Protein AF-A0A352R7A0-F1 (afdb_monomer_lite)

pLDDT: mean 87.66, std 13.37, range [37.09, 98.44]

Foldseek 3Di:
DDDDPPDPVVVVVVVVVVVVVVVVVVVVVVVVVVVLVVVLVVLLVVLVVLLVVLVVLLVVQLVLLVPDDPVVSVVSVVLSVVLNVLSVVLNVCSVPDDDDPPVVVVVCSVVSVVSSVVSVVSSVVSSVVSVVD

Structure (mmCIF, N/CA/C/O backbone):
data_AF-A0A352R7A0-F1
#
_entry.id   AF-A0A352R7A0-F1
#
loop_
_atom_site.group_PDB
_atom_site.id
_atom_site.type_symbol
_atom_site.label_atom_id
_atom_site.label_alt_id
_atom_site.label_comp_id
_atom_site.label_asym_id
_atom_site.label_entity_id
_atom_site.label_seq_id
_atom_site.pdbx_PDB_ins_code
_atom_site.Cartn_x
_atom_site.Cartn_y
_atom_site.Cartn_z
_atom_site.occupancy
_atom_site.B_iso_or_equiv
_atom_site.auth_seq_id
_atom_site.auth_comp_id
_atom_site.auth_asym_id
_atom_site.auth_atom_id
_atom_site.pdbx_PDB_model_num
ATOM 1 N N . MET A 1 1 ? 25.439 13.036 -69.402 1.00 37.09 1 MET A N 1
ATOM 2 C CA . MET A 1 1 ? 26.180 11.821 -69.008 1.00 37.09 1 MET A CA 1
ATOM 3 C C . MET A 1 1 ? 25.693 11.445 -67.625 1.00 37.09 1 MET A C 1
ATOM 5 O O . MET A 1 1 ? 25.975 12.174 -66.686 1.00 37.09 1 MET A O 1
ATOM 9 N N . THR A 1 2 ? 24.881 10.399 -67.516 1.00 54.25 2 THR A N 1
ATOM 10 C CA . THR A 1 2 ? 24.358 9.924 -66.230 1.00 54.25 2 THR A CA 1
ATOM 11 C C . THR A 1 2 ? 25.268 8.792 -65.781 1.00 54.25 2 THR 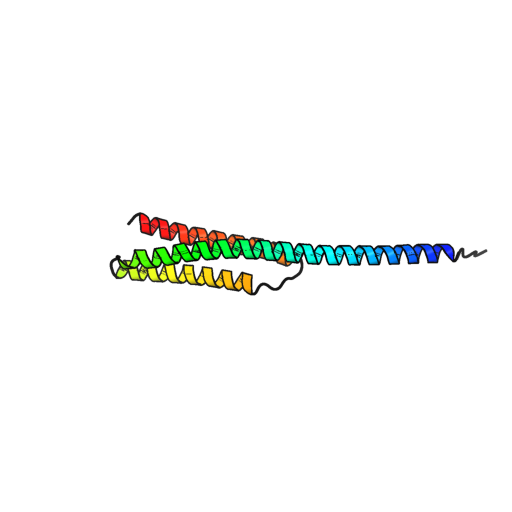A C 1
ATOM 13 O O . THR A 1 2 ? 25.184 7.696 -66.324 1.00 54.25 2 THR A O 1
ATOM 16 N N . SER A 1 3 ? 26.198 9.080 -64.870 1.00 39.78 3 SER A N 1
ATOM 17 C CA . SER A 1 3 ? 27.040 8.053 -64.255 1.00 39.78 3 SER A CA 1
ATOM 18 C C . SER A 1 3 ? 26.486 7.760 -62.869 1.00 39.78 3 SER A C 1
ATOM 20 O O . SER A 1 3 ? 26.681 8.535 -61.937 1.00 39.78 3 SER A O 1
ATOM 22 N N . CYS A 1 4 ? 25.733 6.668 -62.758 1.00 51.19 4 CYS A N 1
ATOM 23 C CA . CYS A 1 4 ? 25.281 6.127 -61.485 1.00 51.19 4 CYS A CA 1
ATOM 24 C C . CYS A 1 4 ? 26.477 5.473 -60.779 1.00 51.19 4 CYS A C 1
ATOM 26 O O . CYS A 1 4 ? 26.900 4.386 -61.167 1.00 51.19 4 CYS A O 1
ATOM 28 N N . ASN A 1 5 ? 27.013 6.122 -59.744 1.00 50.78 5 ASN A N 1
ATOM 29 C CA . ASN A 1 5 ? 27.933 5.494 -58.794 1.00 50.78 5 ASN A CA 1
ATOM 30 C C . ASN A 1 5 ? 27.143 4.544 -57.880 1.00 50.78 5 ASN A C 1
ATOM 32 O O . ASN A 1 5 ? 26.812 4.891 -56.754 1.00 50.78 5 ASN A O 1
ATOM 36 N N . ASN A 1 6 ? 26.831 3.343 -58.368 1.00 53.44 6 ASN A N 1
ATOM 37 C CA . ASN A 1 6 ? 26.419 2.227 -57.518 1.00 53.44 6 ASN A CA 1
ATOM 38 C C . ASN A 1 6 ? 27.650 1.340 -57.288 1.00 53.44 6 ASN A C 1
ATOM 40 O O . ASN A 1 6 ? 27.853 0.365 -58.010 1.00 53.44 6 ASN A O 1
ATOM 44 N N . SER A 1 7 ? 28.499 1.717 -56.326 1.00 52.34 7 SER A N 1
ATOM 45 C CA . SER A 1 7 ? 29.598 0.858 -55.871 1.00 52.34 7 SER A CA 1
ATOM 46 C C . SER A 1 7 ? 29.036 -0.215 -54.925 1.00 52.34 7 SER A C 1
ATOM 48 O O . SER A 1 7 ? 28.298 0.148 -54.008 1.00 52.34 7 SER A O 1
ATOM 50 N N . PRO A 1 8 ? 29.360 -1.510 -55.105 1.00 58.16 8 PRO A N 1
ATOM 51 C CA . PRO A 1 8 ? 28.927 -2.597 -54.217 1.00 58.16 8 PRO A CA 1
ATOM 52 C C . PRO A 1 8 ? 29.279 -2.354 -52.744 1.00 58.16 8 PRO A C 1
ATOM 54 O O . PRO A 1 8 ? 28.496 -2.683 -51.865 1.00 58.16 8 PRO A O 1
ATOM 57 N N . THR A 1 9 ? 30.409 -1.687 -52.503 1.00 57.78 9 THR A N 1
ATOM 58 C CA . THR A 1 9 ? 30.971 -1.415 -51.176 1.00 57.78 9 THR A CA 1
ATOM 59 C C . THR A 1 9 ? 30.089 -0.532 -50.293 1.00 57.78 9 THR A C 1
ATOM 61 O O . THR A 1 9 ? 30.011 -0.780 -49.100 1.00 57.78 9 THR A O 1
ATOM 64 N N . ALA A 1 10 ? 29.380 0.450 -50.865 1.00 58.53 10 ALA A N 1
ATOM 65 C CA . ALA A 1 10 ? 28.498 1.332 -50.090 1.00 58.53 10 ALA A CA 1
ATOM 66 C C . ALA A 1 10 ? 27.253 0.589 -49.576 1.00 58.53 10 ALA A C 1
ATOM 68 O O . ALA A 1 10 ? 26.813 0.806 -48.459 1.00 58.53 10 ALA A O 1
ATOM 69 N N . LYS A 1 11 ? 26.722 -0.353 -50.368 1.00 62.44 11 LYS A N 1
ATOM 70 C CA . LYS A 1 11 ? 25.595 -1.194 -49.937 1.00 62.44 11 LYS A CA 1
ATOM 71 C C . LYS A 1 11 ? 26.002 -2.229 -48.890 1.00 62.44 11 LYS A C 1
ATOM 73 O O . LYS A 1 11 ? 25.153 -2.697 -48.149 1.00 62.44 11 LYS A O 1
ATOM 78 N N . GLU A 1 12 ? 27.266 -2.637 -48.888 1.00 65.12 12 GLU A N 1
ATOM 79 C CA . GLU A 1 12 ? 27.806 -3.607 -47.936 1.00 65.12 12 GLU A CA 1
ATOM 80 C C . GLU A 1 12 ? 28.079 -2.962 -46.569 1.00 65.12 12 GLU A C 1
ATOM 82 O O . GLU A 1 12 ? 27.779 -3.587 -45.556 1.00 65.12 12 GLU A O 1
ATOM 87 N N . GLU A 1 13 ? 28.555 -1.709 -46.538 1.00 68.81 13 GLU A N 1
ATOM 88 C CA . GLU A 1 13 ? 28.652 -0.898 -45.311 1.00 68.81 13 GLU A CA 1
ATOM 89 C C . GLU A 1 13 ? 27.267 -0.604 -44.713 1.00 68.81 13 GLU A C 1
ATOM 91 O O . GLU A 1 13 ? 27.055 -0.913 -43.543 1.00 68.81 13 GLU A O 1
ATOM 96 N N . ASP A 1 14 ? 26.298 -0.145 -45.519 1.00 72.81 14 ASP A N 1
ATOM 97 C CA . ASP A 1 14 ? 24.926 0.131 -45.051 1.00 72.81 14 ASP A CA 1
ATOM 98 C C . ASP A 1 14 ? 24.253 -1.118 -44.434 1.00 72.81 14 ASP A C 1
ATOM 100 O O . ASP A 1 14 ? 23.484 -1.031 -43.478 1.00 72.81 14 ASP A O 1
ATOM 104 N N . VAL A 1 15 ? 24.527 -2.310 -44.984 1.00 76.88 15 VAL A N 1
ATOM 105 C CA . VAL A 1 15 ? 23.981 -3.581 -44.472 1.00 76.88 15 VAL A CA 1
ATOM 106 C C . VAL A 1 15 ? 24.675 -4.021 -43.181 1.00 76.88 15 VAL A C 1
ATOM 108 O O . VAL A 1 15 ? 24.024 -4.615 -42.323 1.00 76.88 15 VAL A O 1
ATOM 111 N N . GLN A 1 16 ? 25.973 -3.747 -43.028 1.00 79.56 16 GLN A N 1
ATOM 112 C CA . GLN A 1 16 ? 26.705 -4.047 -41.794 1.00 79.56 16 GLN A CA 1
ATOM 113 C C . GLN A 1 16 ? 26.295 -3.113 -40.650 1.00 79.56 16 GLN A C 1
ATOM 115 O O . GLN A 1 16 ? 26.106 -3.593 -39.536 1.00 79.56 16 GLN A O 1
ATOM 120 N N . GLU A 1 17 ? 26.097 -1.822 -40.929 1.00 84.06 17 GLU A N 1
ATOM 121 C CA . GLU A 1 17 ? 25.586 -0.843 -39.960 1.00 84.06 17 GLU A CA 1
ATOM 122 C C . GLU A 1 17 ? 24.178 -1.229 -39.489 1.00 84.06 17 GLU A C 1
ATOM 124 O O . GLU A 1 17 ? 23.958 -1.405 -38.295 1.00 84.06 17 GLU A O 1
ATOM 129 N N . ALA A 1 18 ? 23.262 -1.528 -40.418 1.00 79.81 18 ALA A N 1
ATOM 130 C CA . ALA A 1 18 ? 21.910 -1.965 -40.067 1.00 79.81 18 ALA A CA 1
ATOM 131 C C . ALA A 1 18 ? 21.874 -3.284 -39.265 1.00 79.81 18 ALA A C 1
ATOM 133 O O . ALA A 1 18 ? 20.972 -3.493 -38.453 1.00 79.81 18 ALA A O 1
ATOM 134 N N . ALA A 1 19 ? 22.828 -4.194 -39.498 1.00 84.62 19 ALA A N 1
ATOM 135 C CA . ALA A 1 19 ? 22.947 -5.424 -38.717 1.00 84.62 19 ALA A CA 1
ATOM 136 C C . ALA A 1 19 ? 23.462 -5.155 -37.295 1.00 84.62 19 ALA A C 1
ATOM 138 O O . ALA A 1 19 ? 22.996 -5.800 -36.357 1.00 84.62 19 ALA A O 1
ATOM 139 N N . GLN A 1 20 ? 24.392 -4.209 -37.133 1.00 86.12 20 GLN A N 1
ATOM 140 C CA . GLN A 1 20 ? 24.889 -3.798 -35.821 1.00 86.12 20 GLN A CA 1
ATOM 141 C C . GLN A 1 20 ? 23.806 -3.065 -35.022 1.00 86.12 20 GLN A C 1
ATOM 143 O O . GLN A 1 20 ? 23.571 -3.422 -33.872 1.00 86.12 20 GLN A O 1
ATOM 148 N N . ASP A 1 21 ? 23.084 -2.136 -35.652 1.00 87.94 21 ASP A N 1
ATOM 149 C CA . ASP A 1 21 ? 21.971 -1.411 -35.028 1.00 87.94 21 ASP A CA 1
ATOM 150 C C . ASP A 1 21 ? 20.877 -2.361 -34.519 1.00 87.94 21 ASP A C 1
ATOM 152 O O . ASP A 1 21 ? 20.284 -2.128 -33.467 1.00 87.94 21 ASP A O 1
ATOM 156 N N . LEU A 1 22 ? 20.604 -3.451 -35.250 1.00 85.19 22 LEU A N 1
ATOM 157 C CA . LEU A 1 22 ? 19.650 -4.471 -34.814 1.00 85.19 22 LEU A CA 1
ATOM 158 C C . LEU A 1 22 ? 20.144 -5.217 -33.569 1.00 85.19 22 LEU A C 1
ATOM 160 O O . LEU A 1 22 ? 19.362 -5.415 -32.645 1.00 85.19 22 LEU A O 1
ATOM 164 N N . ILE A 1 23 ? 21.419 -5.616 -33.537 1.00 87.81 23 ILE A N 1
ATOM 165 C CA . ILE A 1 23 ? 22.013 -6.312 -32.384 1.00 87.81 23 ILE A CA 1
ATOM 166 C C . ILE A 1 23 ? 21.995 -5.407 -31.149 1.00 87.81 23 ILE A C 1
ATOM 168 O O . ILE A 1 23 ? 21.626 -5.858 -30.065 1.00 87.81 23 ILE A O 1
ATOM 172 N N . ASP A 1 24 ? 22.363 -4.137 -31.314 1.00 87.06 24 ASP A N 1
ATOM 173 C CA . ASP A 1 24 ? 22.373 -3.167 -30.220 1.00 87.06 24 ASP A CA 1
ATOM 174 C C . ASP A 1 24 ? 20.944 -2.916 -29.711 1.00 87.06 24 ASP A C 1
ATOM 176 O O . ASP A 1 24 ? 20.706 -2.941 -28.506 1.00 87.06 24 ASP A O 1
ATOM 180 N N . ALA A 1 25 ? 19.962 -2.795 -30.612 1.00 83.62 25 ALA A N 1
ATOM 181 C CA . ALA A 1 25 ? 18.556 -2.659 -30.239 1.00 83.62 25 ALA A CA 1
ATOM 182 C C . ALA A 1 25 ? 17.989 -3.904 -29.529 1.00 83.62 25 ALA A C 1
ATOM 184 O O . ALA A 1 25 ? 17.168 -3.766 -28.622 1.00 83.62 25 ALA A O 1
ATOM 185 N N . GLU A 1 26 ? 18.399 -5.114 -29.925 1.00 85.19 26 GLU A N 1
ATOM 186 C CA . GLU A 1 26 ? 18.017 -6.361 -29.246 1.00 85.19 26 GLU A CA 1
ATOM 187 C C . GLU A 1 26 ? 18.617 -6.436 -27.834 1.00 85.19 26 GLU A C 1
ATOM 189 O O . GLU A 1 26 ? 17.909 -6.788 -26.889 1.00 85.19 26 GLU A O 1
ATOM 194 N N . ALA A 1 27 ? 19.887 -6.053 -27.672 1.00 85.12 27 ALA A N 1
ATOM 195 C CA . ALA A 1 27 ? 20.556 -6.016 -26.372 1.00 85.12 27 ALA A CA 1
ATOM 196 C C . ALA A 1 27 ? 19.955 -4.952 -25.438 1.00 85.12 27 ALA A C 1
ATOM 198 O O . ALA A 1 27 ? 19.705 -5.229 -24.263 1.00 85.12 27 ALA A O 1
ATOM 199 N N . ASP A 1 28 ? 19.673 -3.756 -25.962 1.00 85.50 28 ASP A N 1
ATOM 200 C CA . ASP A 1 28 ? 19.008 -2.682 -25.219 1.00 85.50 28 ASP A CA 1
ATOM 201 C C . ASP A 1 28 ? 17.596 -3.099 -24.784 1.00 85.50 28 ASP A C 1
ATOM 203 O O . ASP A 1 28 ? 17.174 -2.796 -23.664 1.00 85.50 28 ASP A O 1
ATOM 207 N N . LEU A 1 29 ? 16.872 -3.834 -25.638 1.00 82.00 29 LEU A N 1
ATOM 208 C CA . LEU A 1 29 ? 15.558 -4.380 -25.307 1.00 82.00 29 LEU A CA 1
ATOM 209 C C . LEU A 1 29 ? 15.642 -5.421 -24.180 1.00 82.00 29 LEU A C 1
ATOM 211 O O . LEU A 1 29 ? 14.885 -5.317 -23.216 1.00 82.00 29 LEU A O 1
ATOM 215 N N . GLU A 1 30 ? 16.565 -6.384 -24.263 1.00 81.56 30 GLU A N 1
ATOM 216 C CA . GLU A 1 30 ? 16.754 -7.408 -23.222 1.00 81.56 30 GLU A CA 1
ATOM 217 C C . GLU A 1 30 ? 17.140 -6.776 -21.874 1.00 81.56 30 GLU A C 1
ATOM 219 O O . GLU A 1 30 ? 16.593 -7.134 -20.825 1.00 81.56 30 GLU A O 1
ATOM 224 N N . GLN A 1 31 ? 18.038 -5.786 -21.892 1.00 82.75 31 GLN A N 1
ATOM 225 C CA . GLN A 1 31 ? 18.444 -5.064 -20.688 1.00 82.75 31 GLN A CA 1
ATOM 226 C C . GLN A 1 31 ? 17.275 -4.275 -20.078 1.00 82.75 31 GLN A C 1
ATOM 228 O O . GLN A 1 31 ? 17.065 -4.332 -18.864 1.00 82.75 31 GLN A O 1
ATOM 233 N N . ALA A 1 32 ? 16.475 -3.589 -20.902 1.00 76.81 32 ALA A N 1
ATOM 234 C CA . ALA A 1 32 ? 15.294 -2.860 -20.440 1.00 76.81 32 ALA A CA 1
ATOM 235 C C . ALA A 1 32 ? 14.230 -3.791 -19.827 1.00 76.81 32 ALA A C 1
ATOM 237 O O . ALA A 1 32 ? 13.613 -3.446 -18.814 1.00 76.81 32 ALA A O 1
ATOM 238 N N . GLU A 1 33 ? 14.029 -4.984 -20.395 1.00 76.50 33 GLU A N 1
ATOM 239 C CA . GLU A 1 33 ? 13.145 -6.006 -19.822 1.00 76.50 33 GLU A CA 1
ATOM 240 C C . GLU A 1 33 ? 13.654 -6.487 -18.455 1.00 76.50 33 GLU A C 1
ATOM 242 O O . GLU A 1 33 ? 12.882 -6.546 -17.491 1.00 76.50 33 GLU A O 1
ATOM 247 N N . TYR A 1 34 ? 14.954 -6.774 -18.337 1.00 79.12 34 TYR A N 1
ATOM 248 C CA . TYR A 1 34 ? 15.567 -7.190 -17.074 1.00 79.12 34 TYR A CA 1
ATOM 249 C C . TYR A 1 34 ? 15.425 -6.121 -15.980 1.00 79.12 34 TYR A C 1
ATOM 251 O O . TYR A 1 34 ? 14.991 -6.426 -14.861 1.00 79.12 34 TYR A O 1
ATOM 259 N N . ASP A 1 35 ? 15.743 -4.866 -16.301 1.00 80.94 35 AS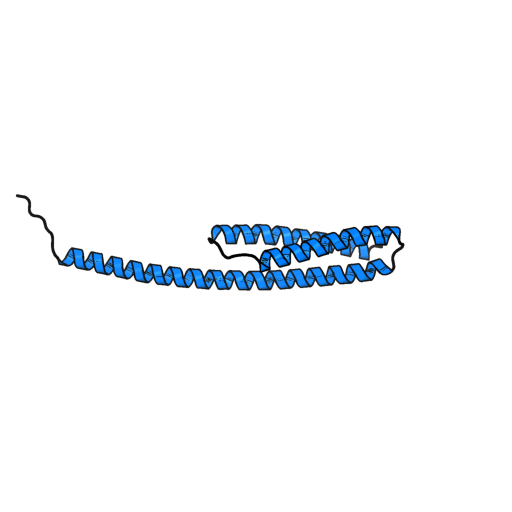P A N 1
ATOM 260 C CA . ASP A 1 35 ? 15.660 -3.753 -15.353 1.00 80.94 35 ASP A CA 1
ATOM 261 C C . ASP A 1 35 ? 14.212 -3.501 -14.911 1.00 80.94 35 ASP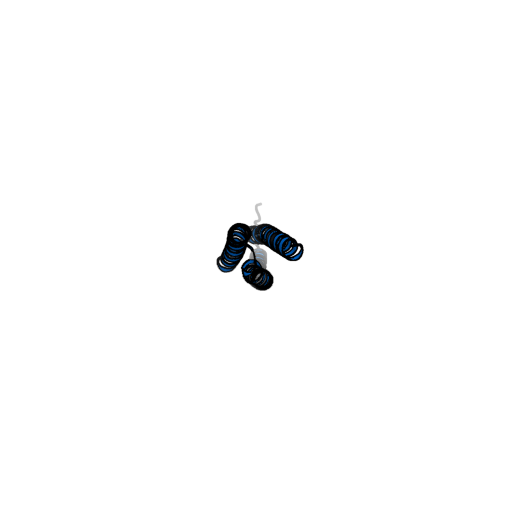 A C 1
ATOM 263 O O . ASP A 1 35 ? 13.956 -3.293 -13.722 1.00 80.94 35 ASP A O 1
ATOM 267 N N . SER A 1 36 ? 13.245 -3.623 -15.828 1.00 77.00 36 SER A N 1
ATOM 268 C CA . SER A 1 36 ? 11.816 -3.506 -15.513 1.00 77.00 36 SER A CA 1
ATOM 269 C C . SER A 1 36 ? 11.335 -4.599 -14.550 1.00 77.00 36 SER A C 1
ATOM 271 O O . SER A 1 36 ? 10.635 -4.312 -13.573 1.00 77.00 36 SER A O 1
ATOM 273 N N . ILE A 1 37 ? 11.748 -5.853 -14.768 1.00 82.00 37 ILE A N 1
ATOM 274 C CA . ILE A 1 37 ? 11.415 -6.974 -13.877 1.00 82.00 37 ILE A CA 1
ATOM 275 C C . ILE A 1 37 ? 12.026 -6.763 -12.486 1.00 82.00 37 ILE A C 1
ATOM 277 O O . ILE A 1 37 ? 11.359 -6.996 -11.472 1.00 82.00 37 ILE A O 1
ATOM 281 N N . SER A 1 38 ? 13.280 -6.314 -12.430 1.00 86.69 38 SER A N 1
ATOM 282 C CA . SER A 1 38 ? 13.989 -6.034 -11.180 1.00 86.69 38 SER A CA 1
ATOM 283 C C . SER A 1 38 ? 13.328 -4.902 -10.379 1.00 86.69 38 SER A C 1
ATOM 285 O O . SER A 1 38 ? 13.067 -5.066 -9.179 1.00 86.69 38 SER A O 1
ATOM 287 N N . ASP A 1 39 ? 12.981 -3.789 -11.038 1.00 89.75 39 ASP A N 1
ATOM 288 C CA . ASP A 1 39 ? 12.285 -2.655 -10.413 1.00 89.75 39 ASP A CA 1
ATOM 289 C C . ASP A 1 39 ? 10.905 -3.072 -9.886 1.00 89.75 39 ASP A C 1
ATOM 291 O O . ASP A 1 39 ? 10.566 -2.799 -8.732 1.00 89.75 39 ASP A O 1
ATOM 295 N N . PHE A 1 40 ? 10.132 -3.821 -10.683 1.00 89.94 40 PHE A N 1
ATOM 296 C CA . PHE A 1 40 ? 8.824 -4.326 -10.266 1.00 89.94 40 PHE A CA 1
ATOM 297 C C . PHE A 1 40 ? 8.909 -5.216 -9.022 1.00 89.94 40 PHE A C 1
ATOM 299 O O . PHE A 1 40 ? 8.142 -5.026 -8.074 1.00 89.94 40 PHE A O 1
ATOM 306 N N . ASN A 1 41 ? 9.837 -6.176 -9.002 1.00 89.69 41 ASN A N 1
ATOM 307 C CA . ASN A 1 41 ? 9.993 -7.090 -7.870 1.00 89.69 41 ASN A CA 1
ATOM 308 C C . ASN A 1 41 ? 10.411 -6.340 -6.600 1.00 89.69 41 ASN A C 1
ATOM 310 O O . ASN A 1 41 ? 9.797 -6.528 -5.549 1.00 89.69 41 ASN A O 1
ATOM 314 N N . THR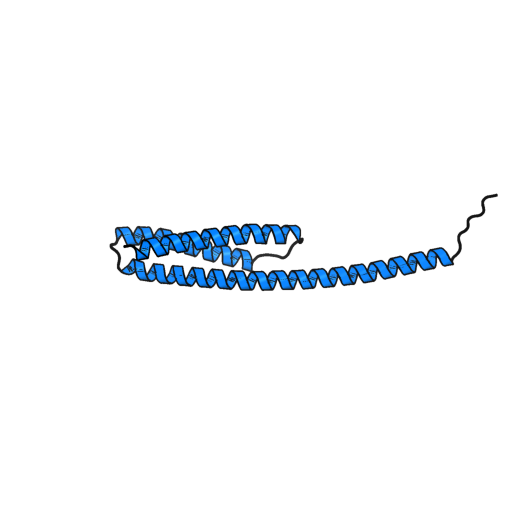 A 1 42 ? 11.380 -5.427 -6.714 1.00 93.00 42 THR A N 1
ATOM 315 C CA . THR A 1 42 ? 11.842 -4.596 -5.592 1.00 93.00 42 THR A CA 1
ATOM 316 C C . THR A 1 42 ? 10.710 -3.730 -5.037 1.00 93.00 42 THR A C 1
ATOM 318 O O . THR A 1 42 ? 10.494 -3.662 -3.821 1.00 93.00 42 THR A O 1
ATOM 321 N N . PHE A 1 43 ? 9.937 -3.093 -5.920 1.00 93.19 43 PHE A N 1
ATOM 322 C CA . PHE A 1 43 ? 8.772 -2.311 -5.522 1.00 93.19 43 PHE A CA 1
ATOM 323 C C . PHE A 1 43 ? 7.728 -3.183 -4.818 1.00 93.19 43 PHE A C 1
ATOM 325 O O . PHE A 1 43 ? 7.260 -2.835 -3.732 1.00 93.19 43 PHE A O 1
ATOM 332 N N . LYS A 1 44 ? 7.389 -4.341 -5.396 1.00 92.88 44 LYS A N 1
ATOM 333 C CA . LYS A 1 44 ? 6.405 -5.275 -4.839 1.00 92.88 44 LYS A CA 1
ATOM 334 C C . LYS A 1 44 ? 6.787 -5.736 -3.435 1.00 92.88 44 LYS A C 1
ATOM 336 O O . LYS A 1 44 ? 5.932 -5.704 -2.551 1.00 92.88 44 LYS A O 1
ATOM 341 N N . GLU A 1 45 ? 8.045 -6.103 -3.207 1.00 93.81 45 GLU A N 1
ATOM 342 C CA . GLU A 1 45 ? 8.540 -6.491 -1.881 1.00 93.81 45 GLU A CA 1
ATOM 343 C C . GLU A 1 45 ? 8.398 -5.348 -0.865 1.00 93.81 45 GLU A C 1
ATOM 345 O O . GLU A 1 45 ? 7.860 -5.548 0.227 1.00 93.81 45 GLU A O 1
ATOM 350 N N . SER A 1 46 ? 8.799 -4.126 -1.238 1.00 94.88 46 SER A N 1
ATOM 351 C CA . SER A 1 46 ? 8.667 -2.944 -0.373 1.00 94.88 46 SER A CA 1
ATOM 352 C C . SER A 1 46 ? 7.210 -2.669 0.018 1.00 94.88 46 SER A C 1
ATOM 354 O O . SER A 1 46 ? 6.902 -2.418 1.187 1.00 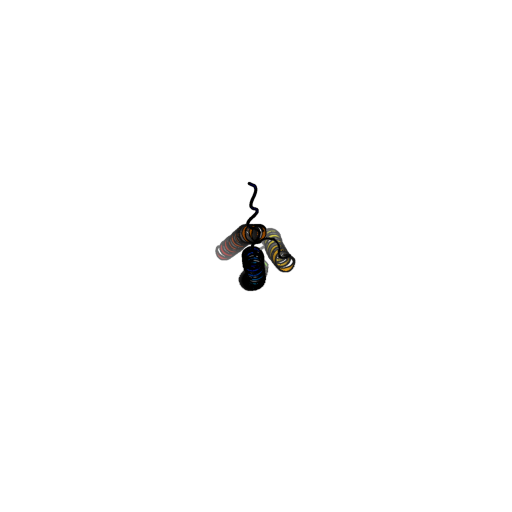94.88 46 SER A O 1
ATOM 356 N N . ILE A 1 47 ? 6.294 -2.760 -0.946 1.00 94.44 47 ILE A N 1
ATOM 357 C CA . ILE A 1 47 ? 4.860 -2.584 -0.716 1.00 94.44 47 ILE A CA 1
ATOM 358 C C . ILE A 1 47 ? 4.299 -3.689 0.180 1.00 94.44 47 ILE A C 1
ATOM 360 O O . ILE A 1 47 ? 3.538 -3.399 1.104 1.00 94.44 47 ILE A O 1
ATOM 364 N N . GLN A 1 48 ? 4.674 -4.947 -0.054 1.00 93.94 48 GLN A N 1
ATOM 365 C CA . GLN A 1 48 ? 4.209 -6.072 0.757 1.00 93.94 48 GLN A CA 1
ATOM 366 C C . GLN A 1 48 ? 4.621 -5.927 2.224 1.00 93.94 48 GLN A C 1
ATOM 368 O O . GLN A 1 48 ? 3.795 -6.173 3.104 1.00 93.94 48 GLN A O 1
ATOM 373 N N . LEU A 1 49 ? 5.842 -5.458 2.497 1.00 94.94 49 LEU A N 1
ATOM 374 C CA . LEU A 1 49 ? 6.291 -5.161 3.861 1.00 94.94 49 LEU A CA 1
ATOM 375 C C . LEU A 1 49 ? 5.399 -4.107 4.531 1.00 94.94 49 LEU A C 1
ATOM 377 O O . LEU A 1 49 ? 4.863 -4.359 5.611 1.00 94.94 49 LEU A O 1
ATOM 381 N N . LYS A 1 50 ? 5.144 -2.978 3.859 1.00 94.75 50 LYS A N 1
ATOM 382 C CA . LYS A 1 50 ? 4.262 -1.916 4.380 1.00 94.75 50 LYS A CA 1
ATOM 383 C C . LYS A 1 50 ? 2.825 -2.404 4.619 1.00 94.75 50 LYS A C 1
ATOM 385 O O . LYS A 1 50 ? 2.194 -2.030 5.605 1.00 94.75 50 LYS A O 1
ATOM 390 N N . LEU A 1 51 ? 2.287 -3.252 3.739 1.00 93.62 51 LEU A N 1
ATOM 391 C CA . LEU A 1 51 ? 0.939 -3.821 3.889 1.00 93.62 51 LEU A CA 1
ATOM 392 C C . LEU A 1 51 ? 0.843 -4.798 5.072 1.00 93.62 51 LEU A C 1
ATOM 394 O O . LEU A 1 51 ? -0.188 -4.839 5.751 1.00 93.62 51 LEU A O 1
ATOM 398 N N . VAL A 1 52 ? 1.907 -5.562 5.344 1.00 96.31 52 VAL A N 1
ATOM 399 C CA . VAL A 1 52 ? 2.007 -6.424 6.534 1.00 96.31 52 VAL A CA 1
ATOM 400 C C . VAL A 1 52 ? 2.081 -5.580 7.806 1.00 96.31 52 VAL A C 1
ATOM 402 O O . VAL A 1 52 ? 1.371 -5.864 8.769 1.00 96.31 52 VAL A O 1
ATOM 405 N N . GLU A 1 53 ? 2.880 -4.512 7.811 1.00 95.56 53 GLU A N 1
ATOM 406 C CA . GLU A 1 53 ? 2.948 -3.572 8.936 1.00 95.56 53 GLU A CA 1
ATOM 407 C C . GLU A 1 53 ? 1.581 -2.939 9.229 1.00 95.56 53 GLU A C 1
ATOM 409 O O . GLU A 1 53 ? 1.127 -2.955 10.376 1.00 95.56 53 GLU A O 1
ATOM 414 N N . ASN A 1 54 ? 0.878 -2.471 8.194 1.00 96.62 54 ASN A N 1
ATOM 415 C CA . ASN A 1 54 ? -0.487 -1.957 8.310 1.00 96.62 54 ASN A CA 1
ATOM 416 C C . ASN A 1 54 ? -1.448 -2.996 8.902 1.00 96.62 54 ASN A C 1
ATOM 418 O O . ASN A 1 54 ? -2.230 -2.667 9.797 1.00 96.62 54 ASN A O 1
ATOM 422 N N . GLN A 1 55 ? -1.378 -4.250 8.441 1.00 97.88 55 GLN A N 1
ATOM 423 C CA . GLN A 1 55 ? -2.225 -5.325 8.962 1.00 97.88 55 GLN A CA 1
ATOM 424 C C . GLN A 1 55 ? -1.961 -5.584 10.448 1.00 97.88 55 GLN A C 1
ATOM 426 O O . GLN A 1 55 ? -2.909 -5.697 11.220 1.00 97.88 55 GLN A O 1
ATOM 431 N N . ASN A 1 56 ? -0.695 -5.597 10.872 1.00 96.31 56 ASN A N 1
ATOM 432 C CA . ASN A 1 56 ? -0.337 -5.790 12.278 1.00 96.31 56 ASN A CA 1
ATOM 433 C C . ASN A 1 56 ? -0.949 -4.703 13.178 1.00 96.31 56 ASN A C 1
ATOM 435 O O . ASN A 1 56 ? -1.438 -5.001 14.269 1.00 96.31 56 ASN A O 1
ATOM 439 N N . VAL A 1 57 ? -0.962 -3.444 12.724 1.00 97.19 57 VAL A N 1
ATOM 440 C CA . VAL A 1 57 ? -1.591 -2.342 13.473 1.00 97.19 57 VAL A CA 1
ATOM 441 C C . VAL A 1 57 ? -3.116 -2.483 13.498 1.00 97.19 57 VAL A C 1
ATOM 443 O O . VAL A 1 57 ? -3.739 -2.242 14.532 1.00 97.19 57 VAL A O 1
ATOM 446 N N . ILE A 1 58 ? -3.730 -2.898 12.388 1.00 97.25 58 ILE A N 1
ATOM 447 C CA . ILE A 1 58 ? -5.172 -3.176 12.314 1.00 97.25 58 ILE A CA 1
ATOM 448 C C . ILE A 1 58 ? -5.567 -4.300 13.285 1.00 97.25 58 ILE A C 1
ATOM 450 O O . ILE A 1 58 ? -6.576 -4.182 13.986 1.00 97.25 58 ILE A O 1
ATOM 454 N N . ASP A 1 59 ? -4.773 -5.364 13.373 1.00 97.12 59 ASP A N 1
ATOM 455 C CA . ASP A 1 59 ? -5.040 -6.489 14.269 1.00 97.12 59 ASP A CA 1
ATOM 456 C C . ASP A 1 59 ? -4.887 -6.093 15.747 1.00 97.12 59 ASP A C 1
ATOM 458 O O . ASP A 1 59 ? -5.718 -6.460 16.580 1.00 97.12 59 ASP A O 1
ATOM 462 N N . ASP A 1 60 ? -3.902 -5.256 16.081 1.00 96.06 60 ASP A N 1
ATOM 463 C CA . ASP A 1 60 ? -3.778 -4.660 17.418 1.00 96.06 60 ASP A CA 1
ATOM 464 C C . ASP A 1 60 ? -4.981 -3.758 17.764 1.00 96.06 60 ASP A C 1
ATOM 466 O O . ASP A 1 60 ? -5.531 -3.832 18.869 1.00 96.06 60 ASP A O 1
ATOM 470 N N . LEU A 1 61 ? -5.463 -2.952 16.810 1.00 96.44 61 LEU A N 1
ATOM 471 C CA . LEU A 1 61 ? -6.673 -2.141 16.979 1.00 96.44 61 LEU A CA 1
ATOM 472 C C . LEU A 1 61 ? -7.904 -3.008 17.275 1.00 96.44 61 LEU A C 1
ATOM 474 O O . LEU A 1 61 ? -8.647 -2.692 18.209 1.00 96.44 61 LEU A O 1
ATOM 478 N N . LYS A 1 62 ? -8.090 -4.121 16.550 1.00 96.62 62 LYS A N 1
ATOM 479 C CA . LYS A 1 62 ? -9.175 -5.091 16.801 1.00 96.62 62 LYS A CA 1
ATOM 480 C C . LYS A 1 62 ? -9.153 -5.623 18.227 1.00 96.62 62 LYS A C 1
ATOM 482 O O . LYS A 1 62 ? -10.204 -5.733 18.853 1.00 96.62 62 LYS A O 1
ATOM 487 N N . LEU A 1 63 ? -7.973 -5.929 18.762 1.00 95.88 63 LEU A N 1
ATOM 488 C CA . LEU A 1 63 ? -7.836 -6.410 20.137 1.00 95.88 63 LEU A CA 1
ATOM 489 C C . LEU A 1 63 ? -8.191 -5.317 21.152 1.00 95.88 63 LEU A C 1
ATOM 491 O O . LEU A 1 63 ? -8.938 -5.572 22.101 1.00 95.88 63 LEU A O 1
ATOM 495 N N . LYS A 1 64 ? -7.717 -4.087 20.938 1.00 93.25 64 LYS A N 1
ATOM 496 C CA . LYS A 1 64 ? -7.936 -2.956 21.857 1.00 93.25 64 LYS A CA 1
ATOM 497 C C . LYS A 1 64 ? -9.411 -2.606 22.033 1.00 93.25 64 LYS A C 1
ATOM 499 O O . LYS A 1 64 ? -9.860 -2.367 23.159 1.00 93.25 64 LYS A O 1
ATOM 504 N N . ILE A 1 65 ? -10.188 -2.626 20.953 1.00 94.56 65 ILE A N 1
ATOM 505 C CA . ILE A 1 65 ? -11.603 -2.230 20.990 1.00 94.56 65 ILE A CA 1
ATOM 506 C C . ILE A 1 65 ? -12.499 -3.224 21.750 1.00 94.56 65 ILE A C 1
ATOM 508 O O . ILE A 1 65 ? -13.593 -2.856 22.183 1.00 94.56 65 ILE A O 1
ATOM 512 N N . THR A 1 66 ? -12.039 -4.460 21.994 1.00 93.69 66 THR A N 1
ATOM 513 C CA . THR A 1 66 ? -12.812 -5.480 22.733 1.00 93.69 66 THR A CA 1
ATOM 514 C C . THR A 1 66 ? -13.137 -5.060 24.167 1.00 93.69 66 THR A C 1
ATOM 516 O O . THR A 1 66 ? -14.164 -5.464 24.713 1.00 93.69 66 THR A O 1
ATOM 519 N N . SER A 1 67 ? -12.302 -4.206 24.761 1.00 90.94 67 SER A N 1
ATOM 520 C CA . SER A 1 67 ? -12.488 -3.682 26.117 1.00 90.94 67 SER A CA 1
ATOM 521 C C . SER A 1 67 ? -13.476 -2.510 26.198 1.00 90.94 67 SER A C 1
ATOM 523 O O . SER A 1 67 ? -13.908 -2.145 27.290 1.00 90.94 67 SER A O 1
ATOM 525 N N . LYS A 1 68 ? -13.872 -1.933 25.056 1.00 93.25 68 LYS A N 1
ATOM 526 C CA . LYS A 1 68 ? -14.752 -0.759 24.999 1.00 93.25 68 LYS A CA 1
ATOM 527 C C . LYS A 1 68 ? -16.216 -1.103 25.230 1.00 93.25 68 LYS A C 1
ATOM 529 O O . LYS A 1 68 ? -16.653 -2.242 25.032 1.00 93.25 68 LYS A O 1
ATOM 534 N N . GLY A 1 69 ? -16.994 -0.081 25.588 1.00 95.81 69 GLY A N 1
ATOM 535 C CA . GLY A 1 69 ? -18.453 -0.161 25.624 1.00 95.81 69 GLY A CA 1
ATOM 536 C C . GLY A 1 69 ? -19.037 -0.445 24.237 1.00 95.81 69 GLY A C 1
ATOM 537 O O . GLY A 1 69 ? -18.474 -0.034 23.225 1.00 95.81 69 GLY A O 1
ATOM 538 N N . LYS A 1 70 ? -20.186 -1.133 24.191 1.00 95.75 70 LYS A N 1
ATOM 539 C CA . LYS A 1 70 ? -20.784 -1.658 22.948 1.00 95.75 70 LYS A CA 1
ATOM 540 C C . LYS A 1 70 ? -20.879 -0.621 21.822 1.00 95.75 70 LYS A C 1
ATOM 542 O O . LYS A 1 70 ? -20.461 -0.902 20.714 1.00 95.75 70 LYS A O 1
ATOM 547 N N . VAL A 1 71 ? -21.405 0.572 22.105 1.00 95.44 71 VAL A N 1
ATOM 548 C CA . VAL A 1 71 ? -21.615 1.601 21.070 1.00 95.44 71 VAL A CA 1
ATOM 549 C C . VAL A 1 71 ? -20.294 2.084 20.470 1.00 95.44 71 VAL A C 1
ATOM 551 O O . VAL A 1 71 ? -20.192 2.222 19.258 1.00 95.44 71 VAL A O 1
ATOM 554 N N . GLU A 1 72 ? -19.278 2.331 21.299 1.00 94.19 72 GLU A N 1
ATOM 555 C CA . GLU A 1 72 ? -17.965 2.759 20.804 1.00 94.19 72 GLU A CA 1
ATOM 556 C C . GLU A 1 72 ? -17.278 1.649 20.014 1.00 94.19 72 GLU A C 1
ATOM 558 O O . GLU A 1 72 ? -16.719 1.910 18.953 1.00 94.19 72 GLU A O 1
ATOM 563 N N . ARG A 1 73 ? -17.379 0.409 20.505 1.00 95.50 73 ARG A N 1
ATOM 564 C CA . ARG A 1 73 ? -16.862 -0.769 19.815 1.00 95.50 73 ARG A CA 1
ATOM 565 C C . ARG A 1 73 ? -17.495 -0.929 18.436 1.00 95.50 73 ARG A C 1
ATOM 567 O O . ARG A 1 73 ? -16.757 -1.035 17.470 1.00 95.50 73 ARG A O 1
ATOM 574 N N . ASP A 1 74 ? -18.824 -0.876 18.337 1.00 96.94 74 ASP A N 1
ATOM 575 C CA . ASP A 1 74 ? -19.548 -1.029 17.067 1.00 96.94 74 ASP A CA 1
ATOM 576 C C . ASP A 1 74 ? -19.097 0.039 16.037 1.00 96.94 74 ASP A C 1
ATOM 578 O O . ASP A 1 74 ? -18.986 -0.245 14.844 1.00 96.94 74 ASP A O 1
ATOM 582 N N . ILE A 1 75 ? -18.800 1.269 16.484 1.00 95.62 75 ILE A N 1
ATOM 583 C CA . ILE A 1 75 ? -18.279 2.346 15.621 1.00 95.62 75 ILE A CA 1
ATOM 584 C C . ILE A 1 75 ? -16.854 2.034 15.150 1.00 95.62 75 ILE A C 1
ATOM 586 O O . ILE A 1 75 ? -16.573 2.125 13.951 1.00 95.62 75 ILE A O 1
ATOM 590 N N . ASP A 1 76 ? -15.965 1.665 16.072 1.00 96.38 76 ASP A N 1
ATOM 591 C CA . ASP A 1 76 ? -14.572 1.360 15.743 1.00 96.38 76 ASP A CA 1
ATOM 592 C C . ASP A 1 76 ? -14.460 0.110 14.850 1.00 96.38 76 ASP A C 1
ATOM 594 O O . ASP A 1 76 ? -13.655 0.094 13.922 1.00 96.38 76 ASP A O 1
ATOM 598 N N . GLU A 1 77 ? -15.292 -0.916 15.058 1.00 97.56 77 GLU A N 1
ATOM 599 C CA . GLU A 1 77 ? -15.335 -2.120 14.212 1.00 97.56 77 GLU A CA 1
ATOM 600 C C . GLU A 1 77 ? -15.635 -1.772 12.751 1.00 97.56 77 GLU A C 1
ATOM 602 O O . GLU A 1 77 ? -14.987 -2.285 11.837 1.00 97.56 77 GLU A O 1
ATOM 607 N N . VAL A 1 78 ? -16.583 -0.862 12.505 1.00 97.94 78 VAL A N 1
ATOM 608 C CA . VAL A 1 78 ? -16.907 -0.412 11.143 1.00 97.94 78 VAL A CA 1
ATOM 609 C C . VAL A 1 78 ? -15.717 0.290 10.491 1.00 97.94 78 VAL A C 1
ATOM 611 O O . VAL A 1 78 ? -15.486 0.114 9.292 1.00 97.94 78 VAL A O 1
ATOM 614 N N . GLU A 1 79 ? -14.971 1.095 11.244 1.00 97.44 79 GLU A N 1
ATOM 615 C CA . GLU A 1 79 ? -13.788 1.779 10.723 1.00 97.44 79 GLU A CA 1
ATOM 616 C C . GLU A 1 79 ? -12.639 0.799 10.450 1.00 97.44 79 GLU A C 1
ATOM 618 O O . GLU A 1 79 ? -12.105 0.790 9.340 1.00 97.44 79 GLU A O 1
ATOM 623 N N . ILE A 1 80 ? -12.335 -0.094 11.397 1.00 98.06 80 ILE A N 1
ATOM 624 C CA . ILE A 1 80 ? -11.336 -1.164 11.248 1.00 98.06 80 ILE A CA 1
ATOM 625 C C . ILE A 1 80 ? -11.620 -2.014 10.011 1.00 98.06 80 ILE A C 1
ATOM 627 O O . ILE A 1 80 ? -10.721 -2.236 9.203 1.00 98.06 80 ILE A O 1
ATOM 631 N N . ASN A 1 81 ? -12.872 -2.429 9.809 1.00 98.25 81 ASN A N 1
ATOM 632 C CA . ASN A 1 81 ? -13.249 -3.250 8.659 1.00 98.25 81 ASN A CA 1
ATOM 633 C C . ASN A 1 81 ? -13.013 -2.520 7.326 1.00 98.25 81 ASN A C 1
ATOM 635 O O . ASN A 1 81 ? -12.656 -3.144 6.326 1.00 98.25 81 ASN A O 1
ATOM 639 N N . LYS A 1 82 ? -13.178 -1.190 7.287 1.00 98.31 82 LYS A N 1
ATOM 640 C CA . LYS A 1 82 ? -12.851 -0.389 6.094 1.00 98.31 82 LYS A CA 1
ATOM 641 C C . LYS A 1 82 ? -11.345 -0.318 5.857 1.00 98.31 82 LYS A C 1
ATOM 643 O O . LYS A 1 82 ? -10.924 -0.404 4.705 1.00 98.31 82 LYS A O 1
ATOM 648 N N . LEU A 1 83 ? -10.548 -0.151 6.914 1.00 98.44 83 LEU A N 1
ATOM 649 C CA . LEU A 1 83 ? -9.086 -0.124 6.819 1.00 98.44 83 LEU A CA 1
ATOM 650 C C . LEU A 1 83 ? -8.543 -1.475 6.341 1.00 98.44 83 LEU A C 1
ATOM 652 O O . LEU A 1 83 ? -7.756 -1.515 5.400 1.00 98.44 83 LEU A O 1
ATOM 656 N N . GLU A 1 84 ? -9.032 -2.575 6.912 1.00 98.12 84 GLU A N 1
ATOM 657 C CA . GLU A 1 84 ? -8.650 -3.936 6.522 1.00 98.12 84 GLU A CA 1
ATOM 658 C C . GLU A 1 84 ? -9.024 -4.252 5.075 1.00 98.12 84 GLU A C 1
ATOM 660 O O . GLU A 1 84 ? -8.218 -4.808 4.322 1.00 98.12 84 GLU A O 1
ATOM 665 N N . LYS A 1 85 ? -10.227 -3.845 4.656 1.00 98.44 85 LYS A N 1
ATOM 666 C CA . LYS A 1 85 ? -10.644 -3.991 3.265 1.00 98.44 85 LYS A CA 1
ATOM 667 C C . LYS A 1 85 ? -9.701 -3.234 2.329 1.00 98.44 85 LYS A C 1
ATOM 669 O O . LYS A 1 85 ? -9.202 -3.830 1.386 1.00 98.44 85 LYS A O 1
ATOM 674 N N . ARG A 1 86 ? -9.399 -1.961 2.612 1.00 98.25 86 ARG A N 1
ATOM 675 C CA . ARG A 1 86 ? -8.462 -1.163 1.797 1.00 98.25 86 ARG A CA 1
ATOM 676 C C . ARG A 1 86 ? -7.060 -1.778 1.754 1.00 98.25 86 ARG A C 1
ATOM 678 O O . ARG A 1 86 ? -6.448 -1.789 0.692 1.00 98.25 86 ARG A O 1
ATOM 685 N N . ASN A 1 87 ? -6.569 -2.311 2.875 1.00 98.00 87 ASN A N 1
ATOM 686 C CA . ASN A 1 87 ? -5.279 -3.006 2.937 1.00 98.00 87 ASN A CA 1
ATOM 687 C C . ASN A 1 87 ? -5.272 -4.257 2.040 1.00 98.00 87 ASN A C 1
ATOM 689 O O . ASN A 1 87 ? -4.333 -4.486 1.279 1.00 98.00 87 ASN A O 1
ATOM 693 N N . THR A 1 88 ? -6.359 -5.032 2.074 1.00 97.75 88 THR A N 1
ATOM 694 C CA . THR A 1 88 ? -6.549 -6.209 1.214 1.00 97.75 88 THR A CA 1
ATOM 695 C C . THR A 1 88 ? -6.670 -5.828 -0.260 1.00 97.75 88 THR A C 1
ATOM 697 O O . THR A 1 88 ? -6.044 -6.467 -1.103 1.00 97.75 88 THR A O 1
ATOM 700 N N . ASP A 1 89 ? -7.425 -4.776 -0.576 1.00 97.94 89 ASP A N 1
ATOM 701 C CA . ASP A 1 89 ? -7.612 -4.291 -1.945 1.00 97.94 89 ASP A CA 1
ATOM 702 C C . ASP A 1 89 ? -6.271 -3.837 -2.552 1.00 97.94 89 ASP A C 1
ATOM 704 O O . ASP A 1 89 ? -5.958 -4.201 -3.685 1.00 97.94 89 ASP A O 1
ATOM 708 N N . LEU A 1 90 ? -5.430 -3.125 -1.789 1.00 97.56 90 LEU A N 1
ATOM 709 C CA . LEU A 1 90 ? -4.078 -2.748 -2.224 1.00 97.56 90 LEU A CA 1
ATOM 710 C C . LEU A 1 90 ? -3.167 -3.961 -2.425 1.00 97.56 90 LEU A C 1
ATOM 712 O O . LEU A 1 90 ? -2.434 -4.019 -3.413 1.00 97.56 90 LEU A O 1
ATOM 716 N N . ARG A 1 91 ? -3.242 -4.955 -1.534 1.00 95.62 91 ARG A N 1
ATOM 717 C CA . ARG A 1 91 ? -2.505 -6.214 -1.694 1.00 95.62 91 ARG A CA 1
ATOM 718 C C . ARG A 1 91 ? -2.875 -6.912 -3.003 1.00 95.62 91 ARG A C 1
ATOM 720 O O . ARG A 1 91 ? -1.994 -7.280 -3.771 1.00 95.62 91 ARG A O 1
ATOM 727 N N . LEU A 1 92 ? -4.168 -7.019 -3.298 1.00 96.25 92 LEU A N 1
ATOM 728 C CA . LEU A 1 92 ? -4.646 -7.592 -4.557 1.00 96.25 92 LEU A CA 1
ATOM 729 C C . LEU A 1 92 ? -4.248 -6.736 -5.767 1.00 96.25 92 LEU A C 1
ATOM 731 O O . LEU A 1 92 ? -3.932 -7.286 -6.818 1.00 96.25 92 LEU A O 1
ATOM 735 N N . LYS A 1 93 ? -4.238 -5.405 -5.635 1.00 95.44 93 LYS A N 1
ATOM 736 C CA . LYS A 1 93 ? -3.845 -4.480 -6.709 1.00 95.44 93 LYS A CA 1
ATOM 737 C C . LYS A 1 93 ? -2.383 -4.669 -7.127 1.00 95.44 93 LYS A C 1
ATOM 739 O O . LYS A 1 93 ? -2.114 -4.640 -8.322 1.00 95.44 93 LYS A O 1
ATOM 744 N N . ILE A 1 94 ? -1.459 -4.895 -6.186 1.00 93.81 94 ILE A N 1
ATOM 745 C CA . ILE A 1 94 ? -0.048 -5.175 -6.515 1.00 93.81 94 ILE A CA 1
ATOM 746 C C . ILE A 1 94 ? 0.186 -6.634 -6.933 1.00 93.81 94 ILE A C 1
ATOM 748 O O . ILE A 1 94 ? 1.037 -6.905 -7.777 1.00 93.81 94 ILE A O 1
ATOM 752 N N . GLU A 1 95 ? -0.566 -7.590 -6.376 1.00 92.31 95 GLU A N 1
ATOM 753 C CA . GLU A 1 95 ? -0.476 -9.006 -6.761 1.00 92.31 95 GLU A CA 1
ATOM 754 C C . GLU A 1 95 ? -0.948 -9.246 -8.201 1.00 92.31 95 GLU A C 1
ATOM 756 O O . GLU A 1 95 ? -0.325 -10.035 -8.908 1.00 92.31 95 GLU A O 1
ATOM 761 N N . ASN A 1 96 ? -1.998 -8.540 -8.631 1.00 92.25 96 ASN A N 1
ATOM 762 C CA . ASN A 1 96 ? -2.607 -8.671 -9.957 1.00 92.25 96 ASN A CA 1
ATOM 763 C C . ASN A 1 96 ? -2.117 -7.620 -10.966 1.00 92.25 96 ASN A C 1
ATOM 765 O O . ASN A 1 96 ? -2.726 -7.471 -12.025 1.00 92.25 96 ASN A O 1
ATOM 769 N N . TYR A 1 97 ? -1.073 -6.850 -10.645 1.00 90.25 97 TYR A N 1
ATOM 770 C CA . TYR A 1 97 ? -0.517 -5.905 -11.606 1.00 90.25 97 TYR A CA 1
ATOM 771 C C . TYR A 1 97 ? 0.182 -6.665 -12.737 1.00 90.25 97 TYR A C 1
ATOM 773 O O . TYR A 1 97 ? 1.148 -7.392 -12.507 1.00 90.25 97 TYR A O 1
ATOM 781 N N . GLU A 1 98 ? -0.304 -6.475 -13.959 1.00 85.44 98 GLU A N 1
ATOM 782 C CA . GLU A 1 98 ? 0.340 -6.972 -15.169 1.00 85.44 98 GLU A CA 1
ATOM 783 C C . GLU A 1 98 ? 1.298 -5.904 -15.699 1.00 85.44 98 GLU A C 1
ATOM 785 O O . GLU A 1 98 ? 0.903 -4.751 -15.907 1.00 85.44 98 GLU A O 1
ATOM 790 N N . GLN A 1 99 ? 2.560 -6.289 -15.911 1.00 77.94 99 GLN A N 1
ATOM 791 C CA . GLN A 1 99 ? 3.575 -5.390 -16.452 1.00 77.94 99 GLN A CA 1
ATOM 792 C C . GLN A 1 99 ? 3.128 -4.852 -17.816 1.00 77.94 99 GLN A C 1
ATOM 794 O O . GLN A 1 99 ? 2.659 -5.587 -18.687 1.00 77.94 99 GLN A O 1
ATOM 799 N N . GLY A 1 100 ? 3.243 -3.538 -17.979 1.00 77.81 100 GLY A N 1
ATOM 800 C CA . GLY A 1 100 ? 2.897 -2.829 -19.202 1.00 77.81 100 GLY A CA 1
ATOM 801 C C . GLY A 1 100 ? 3.996 -1.843 -19.594 1.00 77.81 100 GLY A C 1
ATOM 802 O O . GLY A 1 100 ? 5.075 -1.869 -19.010 1.00 77.81 100 GLY A O 1
ATOM 803 N N . PRO A 1 101 ? 3.727 -0.941 -20.556 1.00 80.88 101 PRO A N 1
ATOM 804 C CA . PRO A 1 101 ? 4.675 0.101 -20.939 1.00 80.88 101 PRO A CA 1
ATOM 805 C C . PRO A 1 101 ? 5.168 0.899 -19.728 1.00 80.88 101 PRO A C 1
ATOM 807 O O . PRO A 1 101 ? 4.367 1.209 -18.844 1.00 80.88 101 PRO A O 1
ATOM 810 N N . GLU A 1 102 ? 6.436 1.310 -19.742 1.00 81.12 102 GLU A N 1
ATOM 811 C CA . GLU A 1 102 ? 7.104 2.041 -18.652 1.00 81.12 102 GLU A CA 1
ATOM 812 C C . GLU A 1 102 ? 6.269 3.218 -18.117 1.00 81.12 102 GLU A C 1
ATOM 814 O O . GLU A 1 102 ? 6.064 3.357 -16.916 1.00 81.12 102 GLU A O 1
ATOM 819 N N . GLN A 1 103 ? 5.649 4.009 -18.999 1.00 83.88 103 GLN A N 1
ATOM 820 C CA . GLN A 1 103 ? 4.779 5.116 -18.586 1.00 83.88 103 GLN A CA 1
ATOM 821 C C . GLN A 1 103 ? 3.591 4.665 -17.712 1.00 83.88 103 GLN A C 1
ATOM 823 O O . GLN A 1 103 ? 3.203 5.368 -16.778 1.00 83.88 103 GLN A O 1
ATOM 828 N N . LYS A 1 104 ? 2.986 3.505 -18.006 1.00 88.06 104 LYS A N 1
ATOM 829 C CA . LYS A 1 104 ? 1.898 2.953 -17.181 1.00 88.06 104 LYS A CA 1
ATOM 830 C C . LYS A 1 104 ? 2.421 2.463 -15.837 1.00 88.06 104 LYS A C 1
ATOM 832 O O . LYS A 1 104 ? 1.688 2.534 -14.853 1.00 88.06 104 LYS A O 1
ATOM 837 N N . TRP A 1 105 ? 3.652 1.966 -15.803 1.00 90.38 105 TRP A N 1
ATOM 838 C CA . TRP A 1 105 ? 4.308 1.538 -14.577 1.00 90.38 105 TRP A CA 1
ATOM 839 C C . TRP A 1 105 ? 4.610 2.715 -13.648 1.00 90.38 105 TRP A C 1
ATOM 841 O O . TRP A 1 105 ? 4.224 2.682 -12.481 1.00 90.38 105 TRP A O 1
ATOM 851 N N . GLU A 1 106 ? 5.176 3.802 -14.170 1.00 91.06 106 GLU A N 1
ATOM 852 C CA . GLU A 1 106 ? 5.450 5.004 -13.375 1.00 91.06 106 GLU A CA 1
ATOM 853 C C . GLU A 1 106 ? 4.173 5.628 -12.796 1.00 91.06 106 GLU A C 1
ATOM 855 O O . GLU A 1 106 ? 4.115 5.952 -11.608 1.00 91.06 106 GLU A O 1
ATOM 860 N N . LEU A 1 107 ? 3.108 5.729 -13.600 1.00 92.81 107 LEU A N 1
ATOM 861 C CA . LEU A 1 107 ? 1.810 6.216 -13.120 1.00 92.81 107 LEU A CA 1
ATOM 862 C C . LEU A 1 107 ? 1.224 5.300 -12.042 1.00 92.81 107 LEU A C 1
ATOM 864 O O . LEU A 1 107 ? 0.754 5.780 -11.010 1.00 92.81 107 LEU A O 1
ATOM 868 N N . PHE A 1 108 ? 1.304 3.984 -12.249 1.00 94.06 108 PHE A N 1
ATOM 869 C CA . PHE A 1 108 ? 0.859 3.018 -11.255 1.00 94.06 108 PHE A CA 1
ATOM 870 C C . PHE A 1 108 ? 1.621 3.173 -9.935 1.00 94.06 108 PHE A C 1
ATOM 872 O O . PHE A 1 108 ? 0.981 3.209 -8.885 1.00 94.06 108 PHE A O 1
ATOM 879 N N . LYS A 1 109 ? 2.956 3.315 -9.966 1.00 94.56 109 LYS A N 1
ATOM 880 C CA . LYS A 1 109 ? 3.772 3.524 -8.758 1.00 94.56 109 LYS A CA 1
ATOM 881 C C . LYS A 1 109 ? 3.326 4.764 -7.987 1.00 94.56 109 LYS A C 1
ATOM 883 O O . LYS A 1 109 ? 3.172 4.697 -6.767 1.00 94.56 109 LYS A O 1
ATOM 888 N N . VAL A 1 110 ? 3.107 5.884 -8.675 1.00 96.44 110 VAL A N 1
ATOM 889 C CA . VAL A 1 110 ? 2.663 7.137 -8.044 1.00 96.44 110 VAL A CA 1
ATOM 890 C C . VAL A 1 110 ? 1.294 6.964 -7.386 1.00 96.44 110 VAL A C 1
ATOM 892 O O . VAL A 1 110 ? 1.146 7.244 -6.195 1.00 96.44 110 VAL A O 1
ATOM 895 N N . ASP A 1 111 ? 0.310 6.456 -8.126 1.00 96.31 111 ASP A N 1
ATOM 896 C CA . ASP A 1 111 ? -1.052 6.277 -7.617 1.00 96.31 111 ASP A CA 1
ATOM 897 C C . ASP A 1 111 ? -1.097 5.276 -6.458 1.00 96.31 111 ASP A C 1
ATOM 899 O O . ASP A 1 111 ? -1.747 5.518 -5.439 1.00 96.31 111 ASP A O 1
ATOM 903 N N . PHE A 1 112 ? -0.369 4.165 -6.581 1.00 97.31 112 PHE A N 1
ATOM 904 C CA . PHE A 1 112 ? -0.302 3.143 -5.545 1.00 97.31 112 PHE A CA 1
ATOM 905 C C . PHE A 1 112 ? 0.320 3.688 -4.257 1.00 97.31 112 PHE A C 1
ATOM 907 O O . PHE A 1 112 ? -0.242 3.486 -3.179 1.00 97.31 112 PHE A O 1
ATOM 914 N N . ASN A 1 113 ? 1.450 4.397 -4.350 1.00 97.19 113 ASN A N 1
ATOM 915 C CA . ASN A 1 113 ? 2.092 4.997 -3.178 1.00 97.19 113 ASN A CA 1
ATOM 916 C C . ASN A 1 113 ? 1.169 6.009 -2.496 1.00 97.19 113 ASN A C 1
ATOM 918 O O . ASN A 1 113 ? 1.002 5.950 -1.282 1.00 97.19 113 ASN A O 1
ATOM 922 N N . ASN A 1 114 ? 0.493 6.865 -3.267 1.00 98.06 114 ASN A N 1
ATOM 923 C CA . ASN A 1 114 ? -0.474 7.811 -2.713 1.00 98.06 114 ASN A CA 1
ATOM 924 C C . ASN A 1 114 ? -1.606 7.095 -1.960 1.00 98.06 114 ASN A C 1
ATOM 926 O O . ASN A 1 114 ? -1.978 7.501 -0.858 1.00 98.06 114 ASN A O 1
ATOM 930 N N . GLU A 1 115 ? -2.178 6.031 -2.528 1.00 97.94 115 GLU A N 1
ATOM 931 C CA . GLU A 1 115 ? -3.231 5.254 -1.864 1.00 97.94 115 GLU A CA 1
ATOM 932 C C . GLU A 1 115 ? -2.730 4.565 -0.585 1.00 97.94 115 GLU A C 1
ATOM 934 O O . GLU A 1 115 ? -3.442 4.569 0.428 1.00 97.94 115 GLU A O 1
ATOM 939 N N . LEU A 1 116 ? -1.514 4.010 -0.619 1.00 97.88 116 LEU A N 1
ATOM 940 C CA . LEU A 1 116 ? -0.880 3.345 0.518 1.00 97.88 116 LEU A CA 1
ATOM 941 C C . LEU A 1 116 ? -0.551 4.326 1.648 1.00 97.88 116 LEU A C 1
ATOM 943 O O . LEU A 1 116 ? -0.853 4.034 2.804 1.00 97.88 116 LEU A O 1
ATOM 947 N N . ASP A 1 117 ? -0.010 5.499 1.329 1.00 97.81 117 ASP A N 1
ATOM 948 C CA . ASP A 1 117 ? 0.308 6.539 2.311 1.00 97.81 117 ASP A CA 1
ATOM 949 C C . ASP A 1 117 ? -0.970 7.074 2.972 1.00 97.81 117 ASP A C 1
ATOM 951 O O . ASP A 1 117 ? -1.058 7.179 4.198 1.00 97.81 117 ASP A O 1
ATOM 955 N N . ASN A 1 118 ? -2.023 7.316 2.182 1.00 98.31 118 ASN A N 1
ATOM 956 C CA . ASN A 1 118 ? -3.334 7.699 2.714 1.00 98.31 118 ASN A CA 1
ATOM 957 C C . ASN A 1 118 ? -3.941 6.610 3.616 1.00 98.31 118 ASN A C 1
ATOM 959 O O . ASN A 1 118 ? -4.622 6.922 4.600 1.00 98.31 118 ASN A O 1
ATOM 963 N N . LEU A 1 119 ? -3.747 5.329 3.281 1.00 98.31 119 LEU A N 1
ATOM 964 C CA . LEU A 1 119 ? -4.167 4.219 4.137 1.00 98.31 119 L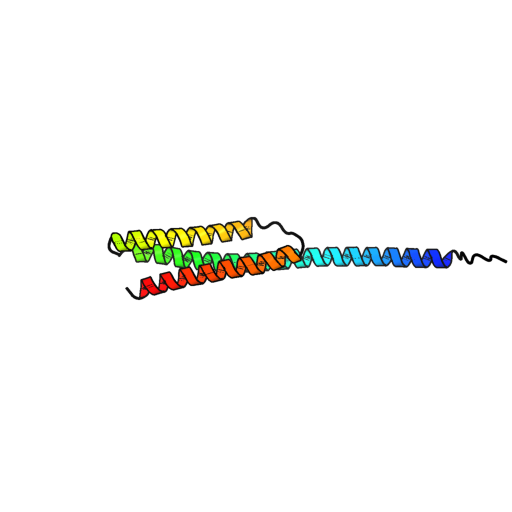EU A CA 1
ATOM 965 C C . LEU A 1 119 ? -3.374 4.212 5.449 1.00 98.31 119 LEU A C 1
ATOM 967 O O . LEU A 1 119 ? -3.991 4.166 6.513 1.00 98.31 119 LEU A O 1
ATOM 971 N N . GLY A 1 120 ? -2.045 4.317 5.380 1.00 97.25 120 GLY A N 1
ATOM 972 C CA . GLY A 1 120 ? -1.168 4.366 6.551 1.00 97.25 120 GLY A CA 1
ATOM 973 C C . GLY A 1 120 ? -1.532 5.509 7.500 1.00 97.25 120 GLY A C 1
ATOM 974 O O . GLY A 1 120 ? -1.672 5.293 8.705 1.00 97.25 120 GLY A O 1
ATOM 975 N N . GLN A 1 121 ? -1.809 6.702 6.963 1.00 98.06 121 GLN A N 1
ATOM 976 C CA . GLN A 1 121 ? -2.274 7.836 7.764 1.00 98.06 121 GLN A CA 1
ATOM 977 C C . GLN A 1 121 ? -3.620 7.546 8.440 1.00 98.06 121 GLN A C 1
ATOM 979 O O . GLN A 1 121 ? -3.770 7.792 9.634 1.00 98.06 121 GLN A O 1
ATOM 984 N N . SER A 1 122 ? -4.578 6.956 7.713 1.00 98.19 122 SER A N 1
ATOM 985 C CA . SER A 1 122 ? -5.891 6.598 8.274 1.00 98.19 122 SER A CA 1
ATOM 986 C C . SER A 1 122 ? -5.764 5.598 9.436 1.00 98.19 122 SER A C 1
ATOM 988 O O . SER A 1 122 ? -6.444 5.733 10.456 1.00 98.19 122 SER A O 1
ATOM 990 N N . ILE A 1 123 ? -4.874 4.608 9.298 1.00 97.88 123 ILE A N 1
ATOM 991 C CA . ILE A 1 123 ? -4.572 3.619 10.343 1.00 97.88 123 ILE A CA 1
ATOM 992 C C . ILE A 1 123 ? -3.928 4.302 11.555 1.00 97.88 123 ILE A C 1
ATOM 994 O O . ILE A 1 123 ? -4.359 4.076 12.688 1.00 97.88 123 ILE A O 1
ATOM 998 N N . SER A 1 124 ? -2.936 5.164 11.322 1.00 96.38 124 SER A N 1
ATOM 999 C CA . SER A 1 124 ? -2.240 5.911 12.375 1.00 96.38 124 SER A CA 1
ATOM 1000 C C . SER A 1 124 ? -3.199 6.802 13.169 1.00 96.38 124 SER A C 1
ATOM 1002 O O . SER A 1 124 ? -3.246 6.734 14.399 1.00 96.38 124 SER A O 1
ATOM 1004 N N . ASP A 1 125 ? -4.051 7.559 12.474 1.00 96.88 125 ASP A N 1
ATOM 1005 C CA . ASP A 1 125 ? -5.044 8.432 13.098 1.00 96.88 125 ASP A CA 1
ATOM 1006 C C . ASP A 1 125 ? -6.003 7.635 13.986 1.00 96.88 125 ASP A C 1
ATOM 1008 O O . ASP A 1 125 ? -6.345 8.065 15.093 1.00 96.88 125 ASP A O 1
ATOM 1012 N N . MET A 1 126 ? -6.439 6.457 13.529 1.00 95.12 126 MET A N 1
ATOM 1013 C CA . MET A 1 126 ? -7.288 5.578 14.328 1.00 95.12 126 MET A CA 1
ATOM 1014 C C . MET A 1 126 ? -6.553 5.027 15.552 1.00 95.12 126 MET A C 1
ATOM 1016 O O . MET A 1 126 ? -7.109 5.043 16.658 1.00 95.12 126 MET A O 1
ATOM 1020 N N . ALA A 1 127 ? -5.311 4.572 15.379 1.00 94.06 127 ALA A N 1
ATOM 1021 C CA . ALA A 1 127 ? -4.474 4.080 16.466 1.00 94.06 127 ALA A CA 1
ATOM 1022 C C . ALA A 1 127 ? -4.269 5.150 17.545 1.00 94.06 127 ALA A C 1
ATOM 1024 O O . ALA A 1 127 ? -4.421 4.869 18.735 1.00 94.06 127 ALA A O 1
ATOM 1025 N N . ASP A 1 128 ? -4.009 6.393 17.154 1.00 94.50 128 ASP A N 1
ATOM 1026 C CA . ASP A 1 128 ? -3.800 7.492 18.092 1.00 94.50 128 ASP A CA 1
ATOM 1027 C C . ASP A 1 128 ? -5.081 7.915 18.816 1.00 94.50 128 ASP A C 1
ATOM 1029 O O . ASP A 1 128 ? -5.039 8.198 20.017 1.00 94.50 128 ASP A O 1
ATOM 1033 N N . ARG A 1 129 ? -6.244 7.885 18.149 1.00 91.56 129 ARG A N 1
ATOM 1034 C CA . ARG A 1 129 ? -7.543 8.061 18.830 1.00 91.56 129 ARG A CA 1
ATOM 1035 C C . ARG A 1 129 ? -7.803 6.958 19.856 1.00 91.56 129 ARG A C 1
ATOM 1037 O O . ARG A 1 129 ? -8.375 7.235 20.906 1.00 91.56 129 ARG A O 1
ATOM 1044 N N . ASN A 1 130 ? -7.368 5.732 19.569 1.00 86.19 130 ASN A N 1
ATOM 1045 C CA . ASN A 1 130 ? -7.517 4.579 20.458 1.00 86.19 130 ASN A CA 1
ATOM 1046 C C . ASN A 1 130 ? -6.530 4.571 21.638 1.00 86.19 130 ASN A C 1
ATOM 1048 O O . ASN A 1 130 ? -6.819 3.925 22.636 1.00 86.19 130 ASN A O 1
ATOM 1052 N N . LYS A 1 131 ? -5.399 5.285 21.554 1.00 83.06 131 LYS A N 1
ATOM 1053 C CA . LYS A 1 131 ? -4.454 5.466 22.677 1.00 83.06 131 LYS A CA 1
ATOM 1054 C C . LYS A 1 131 ? -4.872 6.567 23.656 1.00 83.06 131 LYS A C 1
ATOM 1056 O O . LYS A 1 131 ? -4.461 6.539 24.809 1.00 83.06 131 LYS A O 1
ATOM 1061 N N . LYS A 1 132 ? -5.596 7.585 23.176 1.00 67.50 132 LYS A N 1
ATOM 1062 C CA . LYS A 1 132 ? -5.986 8.775 23.960 1.00 67.50 132 LYS A CA 1
ATOM 1063 C C . LYS A 1 132 ? -7.262 8.582 24.793 1.00 67.50 132 LYS A C 1
ATOM 1065 O O . LYS A 1 132 ? -7.615 9.492 25.539 1.00 67.50 132 LYS A O 1
ATOM 1070 N N . LYS A 1 133 ? -7.963 7.463 24.617 1.00 55.22 133 LYS A N 1
ATOM 1071 C CA . LYS A 1 133 ? -9.175 7.089 25.356 1.00 55.22 133 LYS A CA 1
ATOM 1072 C C . LYS A 1 133 ? -8.832 6.094 26.454 1.00 55.22 133 LYS A C 1
ATOM 1074 O O . LYS A 1 133 ? -9.462 6.202 27.525 1.00 55.22 133 LYS A O 1
#

Sequence (133 aa):
MTSCNNSPTAKEEDVQEAAQDLIDAEADLEQAEYDSISDFNTFKESIQLKLVENQNVIDDLKLKITSKGKVERDIDEVEINKLEKRNTDLRLKIENYEQGPEQKWELFKVDFNNELDNLGQSISDMADRNKKK

Radius of gyration: 27.68 Å; chains: 1; bounding box: 53×21×95 Å

Secondary structure (DSSP, 8-state):
-------HHHHHHHHHHHHHHHHHHHHHHHHHHHHHHHHHHHHHHHHHHHHHHHHHHHHHHHHHHTTS-HHHHHHHHHHHHHHHHHHHHHHHHHHTPPP--HHHHHHHHHHHHHHHHHHHHHHHHHHHHHH--